Protein AF-A0AB36HWJ3-F1 (afdb_monomer_lite)

pLDDT: mean 95.0, std 6.78, range [44.0, 98.75]

Secondary structure (DSSP, 8-state):
-HHHHHHHHTT-BSGGGTBS-BHHHHHHHHHHHS-HHHHHHHTTTTTTHHHH----HHHHHHHHHTT-HHHHIIIIIHHHHHHHHHHTT--SSPPHHHHHHHHHHHHHHHHHHHHHTB-TTT--S----SPPPPSS--PPPPHHHHHHHHHHHHHHH-GGGT----

Sequence (166 aa):
MFQAKARALSRLRRWNGASDVTVAQHLVDACDRAPLEVKSYILLHDIEEDETGDLITPIKHRMRELGIWDKFETHVVMPIRRKFTLAAGLEWPCPSEICAQIEEIDHRLKATEYRDAVDQLVVRDFRPGETQPYPEYMLPWSPQKAETQFMDRATRYLPALGGGNG

Structure (mmCIF, N/CA/C/O backbone):
data_AF-A0AB36HWJ3-F1
#
_entry.id   AF-A0AB36HWJ3-F1
#
loop_
_atom_site.group_PDB
_atom_site.id
_atom_site.type_symbol
_atom_site.label_atom_id
_atom_site.label_alt_id
_atom_site.label_comp_id
_atom_site.label_asym_id
_atom_site.label_entity_id
_atom_site.label_seq_id
_atom_site.pdbx_PDB_ins_code
_atom_site.Cartn_x
_atom_site.Cartn_y
_atom_site.Cartn_z
_atom_site.occupancy
_atom_site.B_iso_or_equiv
_atom_site.auth_seq_id
_atom_site.auth_comp_id
_atom_site.auth_asym_id
_atom_site.auth_atom_id
_atom_site.pdbx_PDB_model_num
ATOM 1 N N . MET A 1 1 ? -11.760 13.598 2.302 1.00 91.06 1 MET A N 1
ATOM 2 C CA . MET A 1 1 ? -10.307 13.451 2.058 1.00 91.06 1 MET A CA 1
ATOM 3 C C . MET A 1 1 ? -9.932 11.989 1.807 1.00 91.06 1 MET A C 1
ATOM 5 O O . MET A 1 1 ? -9.540 11.681 0.692 1.00 91.06 1 MET A O 1
ATOM 9 N N . PHE A 1 2 ? -10.127 11.080 2.771 1.00 96.19 2 PHE A N 1
ATOM 10 C CA . PHE A 1 2 ? -9.794 9.652 2.612 1.00 96.19 2 PHE A CA 1
ATOM 11 C C . PHE A 1 2 ? -10.511 8.957 1.450 1.00 96.19 2 PHE A C 1
ATOM 13 O O . PHE A 1 2 ? -9.896 8.160 0.759 1.00 96.19 2 PHE A O 1
ATOM 20 N N . GLN A 1 3 ? -11.752 9.337 1.137 1.00 96.94 3 GLN A N 1
ATOM 21 C CA . GLN A 1 3 ? -12.451 8.794 -0.033 1.00 96.94 3 GLN A CA 1
ATOM 22 C C . GLN A 1 3 ? -11.782 9.149 -1.370 1.00 96.94 3 GLN A C 1
ATOM 24 O O . GLN A 1 3 ? -11.798 8.347 -2.298 1.00 96.94 3 GLN A O 1
ATOM 29 N N . ALA A 1 4 ? -11.140 10.320 -1.469 1.00 97.31 4 ALA A N 1
ATOM 30 C CA . ALA A 1 4 ? -10.359 10.670 -2.654 1.00 97.31 4 ALA A CA 1
ATOM 31 C C . ALA A 1 4 ? -9.088 9.810 -2.752 1.00 97.31 4 ALA A C 1
ATOM 33 O O . ALA A 1 4 ? -8.795 9.307 -3.833 1.00 97.31 4 ALA A O 1
ATOM 34 N N . LYS A 1 5 ? -8.399 9.565 -1.624 1.00 97.56 5 LYS A N 1
ATOM 35 C CA . LYS A 1 5 ? -7.257 8.636 -1.558 1.00 97.56 5 LYS A CA 1
ATOM 36 C C . LYS A 1 5 ? -7.669 7.216 -1.938 1.00 97.56 5 LYS A C 1
ATOM 38 O O . LYS A 1 5 ? -7.062 6.637 -2.826 1.00 97.56 5 LYS A O 1
ATOM 43 N N . ALA A 1 6 ? -8.758 6.701 -1.367 1.00 98.06 6 ALA A N 1
ATOM 44 C CA . ALA A 1 6 ? -9.304 5.389 -1.710 1.00 98.06 6 ALA A CA 1
ATOM 45 C C . ALA A 1 6 ? -9.565 5.263 -3.218 1.00 98.06 6 ALA A C 1
ATOM 47 O O . ALA A 1 6 ? -9.193 4.273 -3.848 1.00 98.06 6 ALA A O 1
ATOM 48 N N . ARG A 1 7 ? -10.158 6.298 -3.823 1.00 98.12 7 ARG A N 1
ATOM 49 C CA . ARG A 1 7 ? -10.425 6.352 -5.262 1.00 98.12 7 ARG A CA 1
ATOM 50 C C . ARG A 1 7 ? -9.140 6.388 -6.096 1.00 98.12 7 ARG A C 1
ATOM 52 O O . ARG A 1 7 ? -9.070 5.725 -7.128 1.00 98.12 7 ARG A O 1
ATOM 59 N N . ALA A 1 8 ? -8.130 7.144 -5.685 1.00 98.19 8 ALA A N 1
ATOM 60 C CA . ALA A 1 8 ? -6.875 7.224 -6.425 1.00 98.19 8 ALA A CA 1
ATOM 61 C C . ALA A 1 8 ? -6.053 5.927 -6.297 1.00 98.19 8 ALA A C 1
ATOM 63 O O . ALA A 1 8 ? -5.726 5.302 -7.305 1.00 98.19 8 ALA A O 1
ATOM 64 N N . LEU A 1 9 ? -5.823 5.457 -5.069 1.00 98.50 9 LEU A N 1
ATOM 65 C CA . LEU A 1 9 ? -5.016 4.269 -4.768 1.00 98.50 9 LEU A CA 1
ATOM 66 C C . LEU A 1 9 ? -5.630 2.969 -5.301 1.00 98.50 9 LEU A C 1
ATOM 68 O O . LEU A 1 9 ? -4.909 2.040 -5.644 1.00 98.50 9 LEU A O 1
ATOM 72 N N . SER A 1 10 ? -6.958 2.896 -5.429 1.00 98.50 10 SER A N 1
ATOM 73 C CA . SER A 1 10 ? -7.644 1.751 -6.053 1.00 98.50 10 SER A CA 1
ATOM 74 C C . SER A 1 10 ? -7.496 1.683 -7.570 1.00 98.50 10 SER A C 1
ATOM 76 O O . SER A 1 10 ? -7.902 0.701 -8.182 1.00 98.50 10 SER A O 1
ATOM 78 N N . ARG A 1 11 ? -6.944 2.719 -8.202 1.00 98.19 11 ARG A N 1
ATOM 79 C CA . ARG A 1 11 ? -6.643 2.750 -9.642 1.00 98.19 11 ARG A CA 1
ATOM 80 C C . ARG A 1 11 ? -5.144 2.702 -9.913 1.00 98.19 11 ARG A C 1
ATOM 82 O O . ARG A 1 11 ? -4.745 2.486 -11.055 1.00 98.19 11 ARG A O 1
ATOM 89 N N . LEU A 1 12 ? -4.330 2.890 -8.878 1.00 98.19 12 LEU A N 1
ATOM 90 C CA . LEU A 1 12 ? -2.886 2.810 -8.962 1.00 98.19 12 LEU A CA 1
ATOM 91 C C . LEU A 1 12 ? -2.458 1.348 -8.853 1.00 98.19 12 LEU A C 1
ATOM 93 O O . LEU A 1 12 ? -2.539 0.743 -7.785 1.00 98.19 12 LEU A O 1
ATOM 97 N N . ARG A 1 13 ? -2.054 0.773 -9.986 1.00 97.50 13 ARG A N 1
ATOM 98 C CA . ARG A 1 13 ? -1.519 -0.589 -10.052 1.00 97.50 13 ARG A CA 1
ATOM 99 C C . ARG A 1 13 ? -0.090 -0.621 -9.533 1.00 97.50 13 ARG A C 1
ATOM 101 O O . ARG A 1 13 ? 0.701 0.256 -9.878 1.00 97.50 13 ARG A O 1
ATOM 108 N N . ARG A 1 14 ? 0.224 -1.655 -8.760 1.00 96.75 14 ARG A N 1
ATOM 109 C CA . ARG A 1 14 ? 1.563 -1.894 -8.229 1.00 96.75 14 ARG A CA 1
ATOM 110 C C . ARG A 1 14 ? 2.485 -2.486 -9.286 1.00 96.75 14 ARG A C 1
ATOM 112 O O . ARG A 1 14 ? 2.050 -2.892 -10.369 1.00 96.75 14 ARG A O 1
ATOM 119 N N . TRP A 1 15 ? 3.771 -2.550 -8.961 1.00 94.81 15 TRP A N 1
ATOM 120 C CA . TRP A 1 15 ? 4.807 -3.117 -9.821 1.00 94.81 15 TRP A CA 1
ATOM 121 C C . TRP A 1 15 ? 4.921 -2.373 -11.149 1.00 94.81 15 TRP A C 1
ATOM 123 O O . TRP A 1 15 ? 5.152 -2.982 -12.194 1.00 94.81 15 TRP A O 1
ATOM 133 N N . ASN A 1 16 ? 4.709 -1.052 -11.118 1.00 91.56 16 ASN A N 1
ATOM 134 C CA . ASN A 1 16 ? 4.647 -0.212 -12.317 1.00 91.56 16 ASN A CA 1
ATOM 135 C C . ASN A 1 16 ? 3.650 -0.753 -13.373 1.00 91.56 16 ASN A C 1
ATOM 137 O O . ASN A 1 16 ? 3.892 -0.692 -14.579 1.00 91.56 16 ASN A O 1
ATOM 141 N N . GLY A 1 17 ? 2.539 -1.343 -12.916 1.00 93.81 17 GLY A N 1
ATOM 142 C CA . GLY A 1 17 ? 1.506 -1.929 -13.770 1.00 93.81 17 GLY A CA 1
ATOM 143 C C . GLY A 1 17 ? 1.766 -3.362 -14.241 1.00 93.81 17 GLY A C 1
ATOM 144 O O . GLY A 1 17 ? 0.949 -3.874 -15.005 1.00 93.81 17 GLY A O 1
ATOM 145 N N . ALA A 1 18 ? 2.849 -4.011 -13.799 1.00 94.69 18 ALA A N 1
ATOM 146 C CA . ALA A 1 18 ? 3.098 -5.434 -14.054 1.00 94.69 18 ALA A CA 1
ATOM 147 C C . ALA A 1 18 ? 2.276 -6.372 -13.147 1.00 94.69 18 ALA A C 1
ATOM 149 O O . ALA A 1 18 ? 2.327 -7.586 -13.322 1.00 94.69 18 ALA A O 1
ATOM 150 N N . SER A 1 19 ? 1.539 -5.816 -12.182 1.00 95.81 19 SER A N 1
ATOM 151 C CA . SER A 1 19 ? 0.541 -6.514 -11.377 1.00 95.81 19 SER A CA 1
ATOM 152 C C . SER A 1 19 ? -0.786 -5.768 -11.445 1.00 95.81 19 SER A C 1
ATOM 154 O O . SER A 1 19 ? -0.818 -4.536 -11.446 1.00 95.81 19 SER A O 1
ATOM 156 N N . ASP A 1 20 ? -1.891 -6.511 -11.466 1.00 96.94 20 ASP A N 1
ATOM 157 C CA . ASP A 1 20 ? -3.231 -5.929 -11.351 1.00 96.94 20 ASP A CA 1
ATOM 158 C C . ASP A 1 20 ? -3.618 -5.622 -9.893 1.00 96.94 20 ASP A C 1
ATOM 160 O O . ASP A 1 20 ? -4.643 -4.983 -9.648 1.00 96.94 20 ASP A O 1
ATOM 164 N N . VAL A 1 21 ? -2.796 -6.029 -8.915 1.00 98.25 21 VAL A N 1
ATOM 165 C CA . VAL A 1 21 ? -2.964 -5.613 -7.516 1.00 98.25 21 VAL A CA 1
ATOM 166 C C . VAL A 1 21 ? -2.768 -4.103 -7.425 1.00 98.25 21 VAL A C 1
ATOM 168 O O . VAL A 1 21 ? -1.790 -3.538 -7.919 1.00 98.25 21 VAL A O 1
ATOM 171 N N . THR A 1 22 ? -3.720 -3.438 -6.782 1.00 98.69 22 THR A N 1
ATOM 172 C CA . THR A 1 22 ? -3.698 -1.984 -6.592 1.00 98.69 22 THR A CA 1
ATOM 173 C C . THR A 1 22 ? -3.085 -1.627 -5.246 1.00 98.69 22 THR A C 1
ATOM 175 O O . THR A 1 22 ? -3.107 -2.441 -4.322 1.00 98.69 22 THR A O 1
ATOM 178 N N . VAL A 1 23 ? -2.595 -0.396 -5.096 1.00 98.56 23 VAL A N 1
ATOM 179 C CA . VAL A 1 23 ? -2.078 0.090 -3.805 1.00 98.56 23 VAL A CA 1
ATOM 180 C C . VAL A 1 23 ? -3.160 0.011 -2.723 1.00 98.56 23 VAL A C 1
ATOM 182 O O . VAL A 1 23 ? -2.896 -0.430 -1.610 1.00 98.56 23 VAL A O 1
ATOM 185 N N . ALA A 1 24 ? -4.419 0.318 -3.056 1.00 98.75 24 ALA A N 1
ATOM 186 C CA . ALA A 1 24 ? -5.519 0.162 -2.102 1.00 98.75 24 ALA A CA 1
ATOM 187 C C . ALA A 1 24 ? -5.736 -1.297 -1.664 1.00 98.75 24 ALA A C 1
ATOM 189 O O . ALA A 1 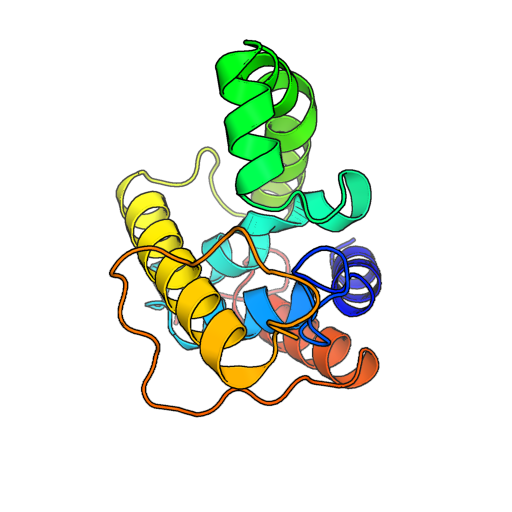24 ? -5.974 -1.536 -0.482 1.00 98.75 24 ALA A O 1
ATOM 190 N N . GLN A 1 25 ? -5.656 -2.269 -2.582 1.00 98.75 25 GLN A N 1
ATOM 191 C CA . GLN A 1 25 ? -5.741 -3.683 -2.206 1.00 98.75 25 GLN A CA 1
ATOM 192 C C . GLN A 1 25 ? -4.574 -4.074 -1.299 1.00 98.75 25 GLN A C 1
ATOM 194 O O . GLN A 1 25 ? -4.816 -4.665 -0.253 1.00 98.75 25 GLN A O 1
ATOM 199 N N . HIS A 1 26 ? -3.347 -3.703 -1.667 1.00 98.62 26 HIS A N 1
ATOM 200 C CA . HIS A 1 26 ? -2.157 -3.963 -0.862 1.00 98.62 26 HIS A CA 1
ATOM 201 C C . HIS A 1 26 ? -2.323 -3.448 0.577 1.00 98.62 26 HIS A C 1
ATOM 203 O O . HIS A 1 26 ? -2.131 -4.197 1.531 1.00 98.62 26 HIS A O 1
ATOM 209 N N . LEU A 1 27 ? -2.790 -2.205 0.738 1.00 98.62 27 LEU A N 1
ATOM 210 C CA . LEU A 1 27 ? -3.040 -1.600 2.048 1.00 98.62 27 LEU A CA 1
ATOM 211 C C . LEU A 1 27 ? -4.131 -2.327 2.846 1.00 98.62 27 LEU A C 1
ATOM 213 O O . LEU A 1 27 ? -4.006 -2.475 4.062 1.00 98.62 27 LEU A O 1
ATOM 217 N N . VAL A 1 28 ? -5.192 -2.804 2.187 1.00 98.75 28 VAL A N 1
ATOM 218 C CA . VAL A 1 28 ? -6.237 -3.603 2.847 1.00 98.75 28 VAL A CA 1
ATOM 219 C C . VAL A 1 28 ? -5.700 -4.965 3.274 1.00 98.75 28 VAL A C 1
ATOM 221 O O . VAL A 1 28 ? -5.910 -5.364 4.417 1.00 98.75 28 VAL A O 1
ATOM 224 N N . ASP A 1 29 ? -4.985 -5.658 2.390 1.00 98.62 29 ASP A N 1
ATOM 225 C CA . ASP A 1 29 ? -4.381 -6.957 2.677 1.00 98.62 29 ASP A CA 1
ATOM 226 C C . ASP A 1 29 ? -3.354 -6.863 3.818 1.00 98.62 29 ASP A C 1
ATOM 228 O O . ASP A 1 29 ? -3.273 -7.776 4.648 1.00 98.62 29 ASP A O 1
ATOM 232 N N . ALA A 1 30 ? -2.614 -5.753 3.895 1.00 98.50 30 ALA A N 1
ATOM 233 C CA . ALA A 1 30 ? -1.681 -5.444 4.975 1.00 98.50 30 ALA A CA 1
ATOM 234 C C . ALA A 1 30 ? -2.420 -5.186 6.291 1.00 98.50 30 ALA A C 1
ATOM 236 O O . ALA A 1 30 ? -2.121 -5.803 7.314 1.00 98.50 30 ALA A O 1
ATOM 237 N N . CYS A 1 31 ? -3.450 -4.338 6.248 1.00 98.50 31 CYS A N 1
ATOM 238 C CA . CYS A 1 31 ? -4.313 -4.043 7.385 1.00 98.50 31 CYS A CA 1
ATOM 239 C C . CYS A 1 31 ? -4.960 -5.310 7.957 1.00 98.50 31 CYS A C 1
ATOM 241 O O . CYS A 1 31 ? -4.944 -5.509 9.170 1.00 98.50 31 CYS A O 1
ATOM 243 N N . ASP A 1 32 ? -5.478 -6.207 7.117 1.00 98.06 32 ASP A N 1
ATOM 244 C CA . ASP A 1 32 ? -6.151 -7.430 7.562 1.00 98.06 32 ASP A CA 1
ATOM 245 C C . ASP A 1 32 ? -5.210 -8.386 8.318 1.00 98.06 32 ASP A C 1
ATOM 247 O O . ASP A 1 32 ? -5.651 -9.052 9.257 1.00 98.06 32 ASP A O 1
ATOM 251 N N . ARG A 1 33 ? -3.913 -8.384 7.988 1.00 97.75 33 ARG A N 1
ATOM 252 C CA . ARG A 1 33 ? -2.874 -9.228 8.611 1.00 97.75 33 ARG A CA 1
ATOM 253 C C . ARG A 1 33 ? -2.215 -8.605 9.839 1.00 97.75 33 ARG A C 1
ATOM 255 O O . ARG A 1 33 ? -1.605 -9.319 10.628 1.00 97.75 33 ARG A O 1
ATOM 262 N N . ALA A 1 34 ? -2.331 -7.292 9.996 1.00 97.88 34 ALA A N 1
ATOM 263 C CA . ALA A 1 34 ? -1.700 -6.562 11.080 1.00 97.88 34 ALA A CA 1
ATOM 264 C C . ALA A 1 34 ? -2.403 -6.776 12.439 1.00 97.88 34 ALA A C 1
ATOM 266 O O . ALA A 1 34 ? -3.642 -6.872 12.476 1.00 97.88 34 ALA A O 1
ATOM 267 N N . PRO A 1 35 ? -1.648 -6.781 13.559 1.00 97.12 35 PRO A N 1
ATOM 268 C CA . PRO A 1 35 ? -2.194 -6.612 14.907 1.00 97.12 35 PRO A CA 1
ATOM 269 C C . PRO A 1 35 ? -3.023 -5.332 15.021 1.00 97.12 35 PRO A C 1
ATOM 271 O O . PRO A 1 35 ? -2.822 -4.386 14.256 1.00 97.12 35 PRO A O 1
ATOM 274 N N . LEU A 1 36 ? -3.969 -5.303 15.961 1.00 95.69 36 LEU A N 1
ATOM 275 C CA . LEU A 1 36 ? -4.976 -4.242 16.067 1.00 95.69 36 LEU A CA 1
ATOM 276 C C . LEU A 1 36 ? -4.346 -2.843 16.138 1.00 95.69 36 LEU A C 1
ATOM 278 O O . LEU A 1 36 ? -4.745 -1.953 15.394 1.00 95.69 36 LEU A O 1
ATOM 282 N N . GLU A 1 37 ? -3.320 -2.687 16.964 1.00 95.12 37 GLU A N 1
ATOM 283 C CA . GLU A 1 37 ? -2.567 -1.456 17.189 1.00 95.12 37 GLU A CA 1
ATOM 284 C C . GLU A 1 37 ? -1.811 -0.951 15.946 1.00 95.12 37 GLU A C 1
ATOM 286 O O . GLU A 1 37 ? -1.508 0.236 15.841 1.00 95.12 37 GLU A O 1
ATOM 291 N N . VAL A 1 38 ? -1.548 -1.831 14.975 1.00 97.94 38 VAL A N 1
ATOM 292 C CA . VAL A 1 38 ? -0.848 -1.510 13.722 1.00 97.94 38 VAL A CA 1
ATOM 293 C C . VAL A 1 38 ? -1.829 -1.160 12.596 1.00 97.94 38 VAL A C 1
ATOM 295 O O . VAL A 1 38 ? -1.459 -0.445 11.662 1.00 97.94 38 VAL A O 1
ATOM 298 N N . LYS A 1 39 ? -3.093 -1.609 12.669 1.00 98.12 39 LYS A N 1
ATOM 299 C CA . LYS A 1 39 ? -4.070 -1.519 11.563 1.00 98.12 39 LYS A CA 1
ATOM 300 C C . LYS A 1 39 ? -4.283 -0.103 11.033 1.00 98.12 39 LYS A C 1
ATOM 302 O O . LYS A 1 39 ? -4.370 0.080 9.819 1.00 98.12 39 LYS A O 1
ATOM 307 N N . SER A 1 40 ? -4.360 0.892 11.913 1.00 97.38 40 SER A N 1
ATOM 308 C CA . SER A 1 40 ? -4.585 2.287 11.515 1.00 97.38 40 SER A CA 1
ATOM 309 C C . SER A 1 40 ? -3.366 2.884 10.811 1.00 97.38 40 SER A C 1
ATOM 311 O O . SER A 1 40 ? -3.520 3.601 9.824 1.00 97.38 40 SER A O 1
ATOM 313 N N . TYR A 1 41 ? -2.159 2.563 11.286 1.00 98.12 41 TYR A N 1
ATOM 314 C CA . TYR A 1 41 ? -0.910 3.052 10.703 1.00 98.12 41 TYR A CA 1
ATOM 315 C C . TYR A 1 41 ? -0.596 2.374 9.370 1.00 98.12 41 TYR A C 1
ATOM 317 O O . TYR A 1 41 ? -0.283 3.056 8.395 1.00 98.12 41 TYR A O 1
ATOM 325 N N . ILE A 1 42 ? -0.738 1.048 9.286 1.00 98.31 42 ILE A N 1
ATOM 326 C CA . ILE A 1 42 ? -0.420 0.305 8.062 1.00 98.31 42 ILE A CA 1
ATOM 327 C C . ILE A 1 42 ? -1.353 0.662 6.905 1.00 98.31 42 ILE A C 1
ATOM 329 O O . ILE A 1 42 ? -0.925 0.678 5.757 1.00 98.31 42 ILE A O 1
ATOM 333 N N . LEU A 1 43 ? -2.606 1.033 7.179 1.00 97.75 43 LEU A N 1
ATOM 334 C CA . LEU A 1 43 ? -3.538 1.475 6.138 1.00 97.75 43 LEU A CA 1
ATOM 335 C C . LEU A 1 43 ? -3.111 2.804 5.482 1.00 97.75 43 LEU A C 1
ATOM 337 O O . LEU A 1 43 ? -3.577 3.135 4.393 1.00 97.75 43 LEU A O 1
ATOM 341 N N . LEU A 1 44 ? -2.234 3.570 6.139 1.00 97.56 44 LEU A N 1
ATOM 342 C CA . LEU A 1 44 ? -1.735 4.863 5.673 1.00 97.56 44 LEU A CA 1
ATOM 343 C C . LEU A 1 44 ? -0.277 4.815 5.197 1.00 97.56 44 LEU A C 1
ATOM 345 O O . LEU A 1 44 ? 0.251 5.859 4.816 1.00 97.56 44 LEU A O 1
ATOM 349 N N . HIS A 1 45 ? 0.386 3.654 5.236 1.00 96.44 45 HIS A N 1
ATOM 350 C CA . HIS A 1 45 ? 1.835 3.610 5.045 1.00 96.44 45 HIS A CA 1
ATOM 351 C C . HIS A 1 45 ? 2.282 3.988 3.628 1.00 96.44 45 HIS A C 1
ATOM 353 O O . HIS A 1 45 ? 3.357 4.551 3.518 1.00 96.44 45 HIS A O 1
ATOM 359 N N . ASP A 1 46 ? 1.448 3.776 2.603 1.00 97.75 46 ASP A N 1
ATOM 360 C CA . ASP A 1 46 ? 1.690 4.187 1.204 1.00 97.75 46 ASP A CA 1
ATOM 361 C C . ASP A 1 46 ? 0.653 5.228 0.723 1.00 97.75 46 ASP A C 1
ATOM 363 O O . ASP A 1 46 ? 0.286 5.314 -0.450 1.00 97.75 46 ASP A O 1
ATOM 367 N N . ILE A 1 47 ? 0.109 6.031 1.646 1.00 97.50 47 ILE A N 1
ATOM 368 C CA . ILE A 1 47 ? -0.950 7.012 1.344 1.00 97.50 47 ILE A CA 1
ATOM 369 C C . ILE A 1 47 ? -0.499 8.129 0.391 1.00 97.50 47 ILE A C 1
ATOM 371 O O . ILE A 1 47 ? -1.343 8.830 -0.167 1.00 97.50 47 ILE A O 1
ATOM 375 N N . GLU A 1 48 ? 0.807 8.345 0.249 1.00 97.75 48 GLU A N 1
ATOM 376 C CA . GLU A 1 48 ? 1.393 9.332 -0.655 1.00 97.75 48 GLU A CA 1
ATOM 377 C C . GLU A 1 48 ? 1.446 8.885 -2.116 1.00 97.75 48 GLU A C 1
ATOM 379 O O . GLU A 1 48 ? 1.648 9.726 -2.993 1.00 97.75 48 GLU A O 1
ATOM 384 N N . GLU A 1 49 ? 1.283 7.589 -2.395 1.00 97.69 49 GLU A N 1
ATOM 385 C CA . GLU A 1 49 ? 1.552 7.044 -3.727 1.00 97.69 49 GLU A CA 1
ATOM 386 C C . GLU A 1 49 ? 0.564 7.518 -4.796 1.00 97.69 49 GLU A C 1
ATOM 388 O O . GLU A 1 49 ? 0.888 7.512 -5.980 1.00 97.69 49 GLU A O 1
ATOM 393 N N . ASP A 1 50 ? -0.613 8.022 -4.427 1.00 94.94 50 ASP A N 1
ATOM 394 C CA . ASP A 1 50 ? -1.492 8.693 -5.389 1.00 94.94 50 ASP A CA 1
ATOM 395 C C . ASP A 1 50 ? -0.900 10.002 -5.941 1.00 94.94 50 ASP A C 1
ATOM 397 O O .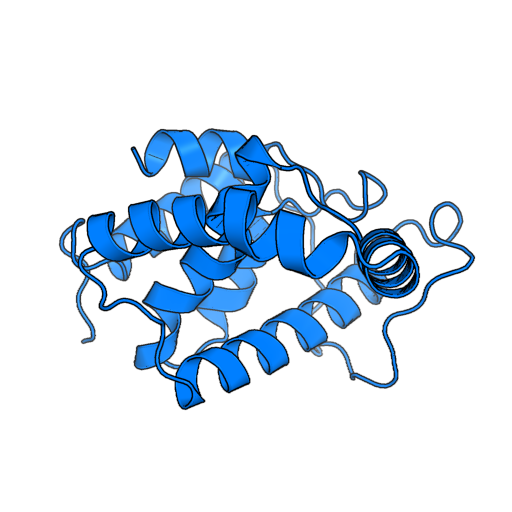 ASP A 1 50 ? -1.291 10.434 -7.025 1.00 94.94 50 ASP A O 1
ATOM 401 N N . GLU A 1 51 ? 0.019 10.632 -5.206 1.00 96.19 51 GLU A N 1
ATOM 402 C CA . GLU A 1 51 ? 0.723 11.851 -5.608 1.00 96.19 51 GLU A CA 1
ATOM 403 C C . GLU A 1 51 ? 2.114 11.534 -6.182 1.00 96.19 51 GLU A C 1
ATOM 405 O O . GLU A 1 51 ? 2.542 12.182 -7.138 1.00 96.19 51 GLU A O 1
ATOM 410 N N . THR A 1 52 ? 2.821 10.537 -5.636 1.00 95.88 52 THR A N 1
ATOM 411 C CA . THR A 1 52 ? 4.194 10.195 -6.061 1.00 95.88 52 THR A CA 1
ATOM 412 C C . THR A 1 52 ? 4.275 9.101 -7.124 1.00 95.88 52 THR A C 1
ATOM 414 O O . THR A 1 52 ? 5.311 8.965 -7.777 1.00 95.88 52 THR A O 1
ATOM 417 N N . GLY A 1 53 ? 3.209 8.317 -7.293 1.00 95.12 53 GLY A N 1
ATOM 418 C CA . GLY A 1 53 ? 3.232 7.020 -7.966 1.00 95.12 53 GLY A CA 1
ATOM 419 C C . GLY A 1 53 ? 3.831 5.906 -7.095 1.00 95.12 53 GLY A C 1
ATOM 420 O O . GLY A 1 53 ? 4.545 6.179 -6.126 1.00 95.12 53 GLY A O 1
ATOM 421 N N . ASP A 1 54 ? 3.566 4.654 -7.487 1.00 93.69 54 ASP A N 1
ATOM 422 C CA . ASP A 1 54 ? 4.213 3.450 -6.940 1.00 93.69 54 ASP A CA 1
ATOM 423 C C . ASP A 1 54 ? 5.662 3.376 -7.444 1.00 93.69 54 ASP A C 1
ATOM 425 O O . ASP A 1 54 ? 5.953 2.935 -8.564 1.00 93.69 54 ASP A O 1
ATOM 429 N N . LEU A 1 55 ? 6.595 3.868 -6.629 1.00 92.94 55 LEU A N 1
ATOM 430 C CA . LEU A 1 55 ? 8.020 3.791 -6.935 1.00 92.94 55 LEU A CA 1
ATOM 431 C C . LEU A 1 55 ? 8.543 2.398 -6.573 1.00 92.94 55 LEU A C 1
ATOM 433 O O . LEU A 1 55 ? 8.846 2.103 -5.414 1.00 92.94 55 LEU A O 1
ATOM 437 N N . ILE A 1 56 ? 8.721 1.550 -7.585 1.00 91.19 56 ILE A N 1
ATOM 438 C CA . ILE A 1 56 ? 9.226 0.187 -7.386 1.00 91.19 56 ILE A CA 1
ATOM 439 C C . ILE A 1 56 ? 10.611 0.169 -6.718 1.00 91.19 56 ILE A C 1
ATOM 441 O O . ILE A 1 56 ? 11.456 1.047 -6.926 1.00 91.19 56 ILE A O 1
ATOM 445 N N . THR A 1 57 ? 10.872 -0.882 -5.936 1.00 90.81 57 THR A N 1
ATOM 446 C CA . THR A 1 57 ? 12.101 -1.047 -5.139 1.00 90.81 57 THR A CA 1
ATOM 447 C C . THR A 1 57 ? 13.409 -0.790 -5.919 1.00 90.81 57 THR A C 1
ATOM 449 O O . THR A 1 57 ? 14.253 -0.063 -5.389 1.00 90.81 57 THR A O 1
ATOM 452 N N . PRO A 1 58 ? 13.595 -1.255 -7.175 1.00 90.44 58 PRO A N 1
ATOM 453 C CA . PRO A 1 58 ? 14.792 -0.929 -7.962 1.00 90.44 58 PRO A CA 1
ATOM 454 C C . PRO A 1 58 ? 15.020 0.574 -8.189 1.00 90.44 58 PRO A C 1
ATOM 456 O O . PRO A 1 58 ? 16.154 1.045 -8.097 1.00 90.44 58 PRO A O 1
ATOM 459 N N . ILE A 1 59 ? 13.955 1.350 -8.429 1.00 92.00 59 ILE A N 1
ATOM 460 C CA . ILE A 1 59 ? 14.053 2.810 -8.588 1.00 92.00 59 ILE A CA 1
ATOM 461 C C . ILE A 1 59 ? 14.470 3.440 -7.258 1.00 92.00 59 ILE A C 1
ATOM 463 O O . ILE A 1 59 ? 15.395 4.253 -7.231 1.00 92.00 59 ILE A O 1
ATOM 467 N N . LYS A 1 60 ? 13.856 3.011 -6.144 1.00 92.69 60 LYS A N 1
ATOM 468 C CA . LYS A 1 60 ? 14.211 3.476 -4.793 1.00 92.69 60 LYS A CA 1
ATOM 469 C C . LYS A 1 60 ? 15.696 3.203 -4.485 1.00 92.69 60 LYS A C 1
ATOM 471 O O . LYS A 1 60 ? 16.381 4.082 -3.967 1.00 92.69 60 LYS A O 1
ATOM 476 N N . HIS A 1 61 ? 16.233 2.031 -4.844 1.00 92.44 61 HIS A N 1
ATOM 477 C CA . HIS A 1 61 ? 17.667 1.732 -4.702 1.00 92.44 61 HIS A CA 1
ATOM 478 C C . HIS A 1 61 ? 18.543 2.666 -5.534 1.00 92.44 61 HIS A C 1
ATOM 480 O O . HIS A 1 61 ? 19.475 3.265 -4.996 1.00 92.44 61 HIS A O 1
ATOM 486 N N . ARG A 1 62 ? 18.205 2.876 -6.810 1.00 94.81 62 ARG A N 1
ATOM 487 C CA . ARG A 1 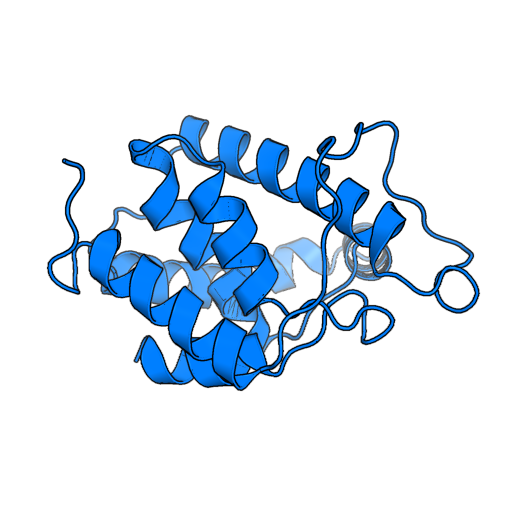62 ? 18.993 3.764 -7.668 1.00 94.81 62 ARG A CA 1
ATOM 488 C C . ARG A 1 62 ? 18.971 5.215 -7.183 1.00 94.81 62 ARG A C 1
ATOM 490 O O . ARG A 1 62 ? 19.990 5.894 -7.232 1.00 94.81 62 ARG A O 1
ATOM 497 N N . MET A 1 63 ? 17.840 5.690 -6.661 1.00 96.25 63 MET A N 1
ATOM 498 C CA . MET A 1 63 ? 17.743 7.018 -6.045 1.00 96.25 63 MET A CA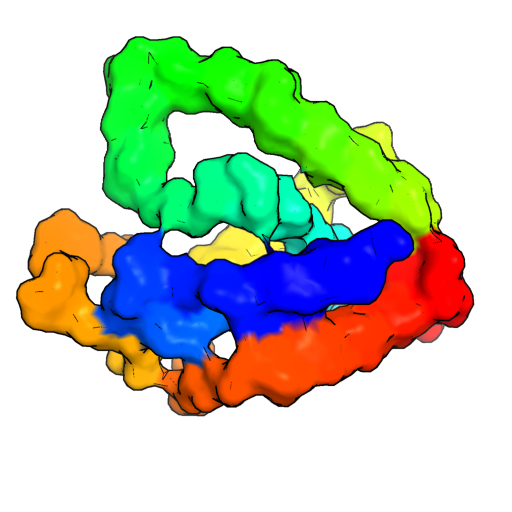 1
ATOM 499 C C . MET A 1 63 ? 18.632 7.154 -4.803 1.00 96.25 63 MET A C 1
ATOM 501 O O . MET A 1 63 ? 19.187 8.231 -4.587 1.00 96.25 63 MET A O 1
ATOM 505 N N . ARG A 1 64 ? 18.787 6.090 -4.001 1.00 95.81 64 ARG A N 1
ATOM 506 C CA . ARG A 1 64 ? 19.702 6.072 -2.844 1.00 95.81 64 ARG A CA 1
ATOM 507 C C . ARG A 1 64 ? 21.159 6.127 -3.282 1.00 95.81 64 ARG A C 1
ATOM 509 O O . ARG A 1 64 ? 21.904 6.956 -2.776 1.00 95.81 64 ARG A O 1
ATOM 516 N N . GLU A 1 65 ? 21.539 5.326 -4.274 1.00 96.44 65 GLU A N 1
ATOM 517 C CA . GLU A 1 65 ? 22.893 5.346 -4.853 1.00 96.44 65 GLU A CA 1
ATOM 518 C C . GLU A 1 65 ? 23.274 6.723 -5.412 1.00 96.44 65 GLU A C 1
ATOM 520 O O . GLU A 1 65 ? 24.432 7.126 -5.353 1.00 96.44 65 GLU A O 1
ATOM 525 N N . LEU A 1 66 ? 22.293 7.461 -5.939 1.00 97.00 66 LEU A N 1
ATOM 526 C CA . LEU A 1 66 ? 22.475 8.815 -6.461 1.00 97.00 66 LEU A CA 1
ATOM 527 C C . LEU A 1 66 ? 22.359 9.917 -5.387 1.00 97.00 66 LEU A C 1
ATOM 529 O O . LEU A 1 66 ? 22.487 11.093 -5.720 1.00 97.00 66 LEU A O 1
ATOM 533 N N . GLY A 1 67 ? 22.084 9.577 -4.121 1.00 95.75 67 GLY A N 1
ATOM 534 C CA . GLY A 1 67 ? 21.895 10.549 -3.032 1.00 95.75 67 GLY A CA 1
ATOM 535 C C . GLY A 1 67 ? 20.639 11.425 -3.168 1.00 95.75 67 GLY A C 1
ATOM 536 O O . GLY A 1 67 ? 20.569 12.517 -2.605 1.00 95.75 67 GLY A O 1
ATOM 537 N N . ILE A 1 68 ? 19.654 10.980 -3.952 1.00 96.62 68 ILE A N 1
ATOM 538 C CA . ILE A 1 68 ? 18.401 11.704 -4.226 1.00 96.62 68 ILE A CA 1
ATOM 539 C C . ILE A 1 68 ? 17.311 11.300 -3.227 1.00 96.62 68 ILE A C 1
ATOM 541 O O . ILE A 1 68 ? 16.469 12.128 -2.872 1.00 96.62 68 ILE A O 1
ATOM 545 N N . TRP A 1 69 ? 17.331 10.039 -2.778 1.00 96.06 69 TRP A N 1
ATOM 546 C CA . TRP A 1 69 ? 16.271 9.451 -1.957 1.00 96.06 69 TRP A CA 1
ATOM 547 C C . TRP A 1 69 ? 15.981 10.264 -0.694 1.00 96.06 69 TRP A C 1
ATOM 549 O O . TRP A 1 69 ? 14.836 10.647 -0.494 1.00 96.06 69 TRP A O 1
ATOM 559 N N . ASP A 1 70 ? 17.000 10.628 0.084 1.00 95.38 70 ASP A N 1
ATOM 560 C CA . ASP A 1 70 ? 16.807 11.324 1.364 1.00 95.38 70 ASP A CA 1
ATOM 561 C C . ASP A 1 70 ? 16.081 12.666 1.195 1.00 95.38 70 ASP A C 1
ATOM 563 O O . ASP A 1 70 ? 15.215 13.030 1.994 1.00 95.38 70 ASP A O 1
ATOM 567 N N . LYS A 1 71 ? 16.387 13.399 0.113 1.00 97.00 71 LYS A N 1
ATOM 568 C CA . LYS A 1 71 ? 15.716 14.665 -0.215 1.00 97.00 71 LYS A CA 1
ATOM 569 C C . LYS A 1 71 ? 14.285 14.432 -0.682 1.00 97.00 71 LYS A C 1
ATOM 571 O O . LYS A 1 71 ? 13.394 15.175 -0.280 1.00 97.00 71 LYS A O 1
ATOM 576 N N . PHE A 1 72 ? 14.067 13.428 -1.527 1.00 96.81 72 PHE A N 1
ATOM 577 C CA . PHE A 1 72 ? 12.731 13.070 -1.995 1.00 96.81 72 PHE A CA 1
ATOM 578 C C . PHE A 1 72 ? 11.836 12.638 -0.826 1.00 96.81 72 PHE A C 1
ATOM 580 O O . PHE A 1 72 ? 10.728 13.143 -0.663 1.00 96.81 72 PHE A O 1
ATOM 587 N N . GLU A 1 73 ? 12.346 11.779 0.049 1.00 95.44 73 GLU A N 1
ATOM 588 C CA . GLU A 1 73 ? 11.635 11.305 1.227 1.00 95.44 73 GLU A CA 1
ATOM 589 C C . GLU A 1 73 ? 11.318 12.456 2.193 1.00 95.44 73 GLU A C 1
ATOM 591 O O . GLU A 1 73 ? 10.160 12.664 2.555 1.00 95.44 73 GLU A O 1
ATOM 596 N N . THR A 1 74 ? 12.317 13.276 2.534 1.00 96.56 74 THR A N 1
ATOM 597 C CA . THR A 1 74 ? 12.161 14.396 3.480 1.00 96.56 74 THR A CA 1
ATOM 598 C C . THR A 1 74 ? 11.212 15.481 2.971 1.00 96.56 74 THR A C 1
ATOM 600 O O . THR A 1 74 ? 10.432 16.031 3.749 1.00 96.56 74 THR A O 1
ATOM 603 N N . HIS A 1 75 ? 11.280 15.828 1.682 1.00 97.12 75 HIS A N 1
ATOM 604 C CA . HIS A 1 75 ? 10.568 16.990 1.139 1.00 97.12 75 HIS A CA 1
ATOM 605 C C . HIS A 1 75 ? 9.271 16.652 0.396 1.00 97.12 75 HIS A C 1
ATOM 607 O O . HIS A 1 75 ? 8.465 17.557 0.190 1.00 97.12 75 HIS A O 1
ATOM 613 N N . VAL A 1 76 ? 9.052 15.389 0.014 1.00 96.94 76 VAL A N 1
ATOM 614 C CA . VAL A 1 76 ? 7.861 14.956 -0.738 1.00 96.94 76 VAL A CA 1
ATOM 615 C C . VAL A 1 76 ? 7.051 13.936 0.061 1.00 96.94 76 VAL A C 1
ATOM 617 O O . VAL A 1 76 ? 5.913 14.222 0.426 1.00 96.94 76 VAL A O 1
ATOM 620 N N . VAL A 1 77 ? 7.641 12.785 0.397 1.00 96.94 77 VAL A N 1
ATOM 621 C CA . VAL A 1 77 ? 6.927 11.659 1.034 1.00 96.94 77 VAL A CA 1
ATOM 622 C C . VAL A 1 77 ? 6.469 12.006 2.454 1.00 96.94 77 VAL A C 1
ATOM 624 O O . VAL A 1 77 ? 5.279 11.937 2.773 1.00 96.94 77 VAL A O 1
ATOM 627 N N . MET A 1 78 ? 7.398 12.421 3.319 1.00 96.25 78 MET A N 1
ATOM 628 C CA . MET A 1 78 ? 7.129 12.630 4.746 1.00 96.25 78 MET A CA 1
ATOM 629 C C . MET A 1 78 ? 6.086 13.723 5.028 1.00 96.25 78 MET A C 1
ATOM 631 O O . MET A 1 78 ? 5.237 13.507 5.895 1.00 96.25 78 MET A O 1
ATOM 635 N N . PRO A 1 79 ? 6.057 14.870 4.317 1.00 98.06 79 PRO A N 1
ATOM 636 C CA . PRO A 1 79 ? 4.994 15.859 4.487 1.00 98.06 79 PRO A CA 1
ATOM 637 C C . PRO A 1 79 ? 3.593 15.317 4.173 1.00 98.06 79 PRO A C 1
ATOM 639 O O . PRO A 1 79 ? 2.645 15.630 4.901 1.00 98.06 79 PRO A O 1
ATOM 642 N N . ILE A 1 80 ? 3.455 14.487 3.132 1.00 97.62 80 ILE A N 1
ATOM 643 C CA . ILE A 1 80 ? 2.172 13.880 2.754 1.00 97.62 80 ILE A CA 1
ATOM 644 C C . ILE A 1 80 ? 1.7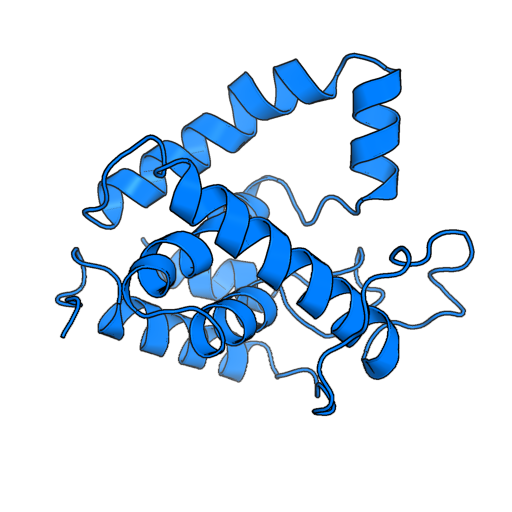60 12.853 3.813 1.00 97.62 80 ILE A C 1
ATOM 646 O O . ILE A 1 80 ? 0.676 12.978 4.389 1.00 97.62 80 ILE A O 1
ATOM 650 N N . ARG A 1 81 ? 2.646 11.910 4.164 1.00 97.38 81 ARG A N 1
ATOM 651 C CA . ARG A 1 81 ? 2.378 10.917 5.218 1.00 97.38 81 ARG A CA 1
ATOM 652 C C . ARG A 1 81 ? 2.011 11.580 6.547 1.00 97.38 81 ARG A C 1
ATOM 654 O O . ARG A 1 81 ? 1.001 11.216 7.152 1.00 97.38 81 ARG A O 1
ATOM 661 N N . ARG A 1 82 ? 2.738 12.627 6.962 1.00 98.06 82 ARG A N 1
ATOM 662 C CA . ARG A 1 82 ? 2.437 13.409 8.175 1.00 98.06 82 ARG A CA 1
ATOM 663 C C . ARG A 1 82 ? 1.043 14.022 8.130 1.00 98.06 82 ARG A C 1
ATOM 665 O O . ARG A 1 82 ? 0.288 13.886 9.090 1.00 98.06 82 ARG A O 1
ATOM 672 N N . LYS A 1 83 ? 0.693 14.699 7.031 1.00 98.06 83 LYS A N 1
ATOM 673 C CA . LYS A 1 83 ? -0.622 15.332 6.853 1.00 98.06 83 LYS A CA 1
ATOM 674 C C . LYS A 1 83 ? -1.752 14.318 7.029 1.00 98.06 83 LYS A C 1
ATOM 676 O O . LYS A 1 83 ? -2.707 14.598 7.749 1.00 98.06 83 LYS A O 1
ATOM 681 N N . PHE A 1 84 ? -1.646 13.158 6.384 1.00 97.88 84 PHE A N 1
ATOM 682 C CA . PHE A 1 84 ? -2.696 12.140 6.418 1.00 97.88 84 PHE A CA 1
ATOM 683 C C . PHE A 1 84 ? -2.748 11.370 7.737 1.00 97.88 84 PHE A C 1
ATOM 685 O O . PHE A 1 84 ? -3.847 11.078 8.201 1.00 97.88 84 PHE A O 1
ATOM 692 N N . THR A 1 85 ? -1.604 11.130 8.379 1.00 97.69 85 THR A N 1
ATOM 693 C CA . THR A 1 85 ? -1.539 10.516 9.717 1.00 97.69 85 THR A CA 1
ATOM 694 C C . THR A 1 85 ? -2.236 11.396 10.755 1.00 97.69 85 THR A C 1
ATOM 696 O O . THR A 1 85 ? -3.147 10.940 11.443 1.00 97.69 85 THR A O 1
ATOM 699 N N . LEU A 1 86 ? -1.899 12.691 10.803 1.00 98.06 86 LEU A N 1
ATOM 700 C CA . LEU A 1 86 ? -2.541 13.634 11.727 1.00 98.06 86 LEU A CA 1
ATOM 701 C C . LEU A 1 86 ? -4.040 13.787 11.432 1.00 98.06 86 LEU A C 1
ATOM 703 O O . LEU A 1 86 ? -4.859 13.801 12.346 1.00 98.06 86 LEU A O 1
ATOM 707 N N . ALA A 1 87 ? -4.421 13.852 10.153 1.00 97.88 87 ALA A N 1
ATOM 708 C CA . ALA A 1 87 ? -5.824 13.928 9.750 1.00 97.88 87 ALA A CA 1
ATOM 709 C C . ALA A 1 87 ? -6.620 12.642 10.039 1.00 97.88 87 ALA A C 1
ATOM 711 O O . ALA A 1 87 ? -7.847 12.692 10.074 1.00 97.88 87 ALA A O 1
ATOM 712 N N . ALA A 1 88 ? -5.947 11.505 10.234 1.00 97.12 88 ALA A N 1
ATOM 713 C CA . ALA A 1 88 ? -6.563 10.263 10.684 1.00 97.12 88 ALA A CA 1
ATOM 714 C C . ALA A 1 88 ? -6.760 10.217 12.207 1.00 97.12 88 ALA A C 1
ATOM 716 O O . ALA A 1 88 ? -7.399 9.289 12.694 1.00 97.12 88 ALA A O 1
ATOM 717 N N . GLY A 1 89 ? -6.262 11.211 12.950 1.00 96.94 89 GLY A N 1
ATOM 718 C CA . GLY A 1 89 ? -6.294 11.232 14.413 1.00 96.94 89 GLY A CA 1
ATOM 719 C C . GLY A 1 89 ? -5.220 10.351 15.053 1.00 96.94 89 GLY A C 1
ATOM 720 O O . GLY A 1 89 ? -5.397 9.916 16.184 1.00 96.94 89 GLY A O 1
ATOM 721 N N . LEU A 1 90 ? -4.136 10.068 14.325 1.00 96.81 90 LEU A N 1
ATOM 722 C CA . LEU A 1 90 ? -2.991 9.304 14.814 1.00 96.81 90 LEU A CA 1
ATOM 723 C C . LEU A 1 90 ? -1.829 10.230 15.181 1.00 96.81 90 LEU A C 1
ATOM 725 O O . LEU A 1 90 ? -1.706 11.348 14.669 1.00 96.81 90 LEU A O 1
ATOM 729 N N . GLU A 1 91 ? -0.944 9.737 16.041 1.00 96.75 91 GLU A N 1
ATOM 730 C CA . GLU A 1 91 ? 0.285 10.439 16.400 1.00 96.75 91 GLU A CA 1
ATOM 731 C C . GLU A 1 91 ? 1.323 10.348 15.276 1.00 96.75 91 GLU A C 1
ATOM 733 O O . GLU A 1 91 ? 1.415 9.341 14.568 1.00 96.75 91 GLU A O 1
ATOM 738 N N . TRP A 1 92 ? 2.114 11.414 15.122 1.00 96.19 92 TRP A N 1
ATOM 739 C CA . TRP A 1 92 ? 3.237 11.480 14.191 1.00 96.19 92 TRP A CA 1
ATOM 740 C C . TRP A 1 92 ? 4.513 11.932 14.922 1.00 96.19 92 TRP A C 1
ATOM 742 O O . TRP A 1 92 ? 4.465 12.961 15.603 1.00 96.19 92 TRP A O 1
ATOM 752 N N . PRO A 1 93 ? 5.669 11.274 14.711 1.00 95.31 93 PRO A N 1
ATOM 753 C CA . PRO A 1 93 ? 5.891 10.147 13.798 1.00 95.31 93 PRO A CA 1
ATOM 754 C C . PRO A 1 93 ? 5.240 8.846 14.286 1.00 95.31 93 PRO A C 1
ATOM 756 O O . PRO A 1 93 ? 4.898 8.718 15.457 1.00 95.31 93 PRO A O 1
ATOM 759 N N . CYS A 1 94 ? 5.065 7.891 13.370 1.00 94.31 94 CYS A N 1
ATOM 760 C CA . CYS A 1 94 ? 4.651 6.536 13.726 1.00 94.31 94 CYS A CA 1
ATOM 761 C C . CYS A 1 94 ? 5.659 5.930 14.730 1.00 94.31 94 CYS A C 1
ATOM 763 O O . CYS A 1 94 ? 6.867 6.063 14.501 1.00 94.31 94 CYS A O 1
ATOM 765 N N . PRO A 1 95 ? 5.199 5.276 15.815 1.00 96.19 95 PRO A N 1
ATOM 766 C CA . PRO A 1 95 ? 6.076 4.577 16.754 1.00 96.19 95 PRO A CA 1
ATOM 767 C C . PRO A 1 95 ? 6.996 3.571 16.052 1.00 96.19 95 PRO A C 1
ATOM 769 O O . PRO A 1 95 ? 6.570 2.878 15.124 1.00 96.19 95 PRO A O 1
ATOM 772 N N . SER A 1 96 ? 8.250 3.467 16.500 1.00 96.19 96 SER A N 1
ATOM 773 C CA . SER A 1 96 ? 9.279 2.620 15.876 1.00 96.19 96 SER A CA 1
ATOM 774 C C . SER A 1 96 ? 8.889 1.146 15.819 1.00 96.19 96 SER A C 1
ATOM 776 O O . SER A 1 96 ? 9.131 0.479 14.815 1.00 96.19 96 SER A O 1
ATOM 778 N N . GLU A 1 97 ? 8.239 0.645 16.866 1.00 96.94 97 GLU A N 1
ATOM 779 C CA . GLU A 1 97 ? 7.795 -0.744 16.978 1.00 96.94 97 GLU A CA 1
ATOM 780 C C . GLU A 1 97 ? 6.665 -1.051 15.988 1.00 96.94 97 GLU A C 1
ATOM 782 O O . GLU A 1 97 ? 6.569 -2.165 15.475 1.00 96.94 97 GLU A O 1
ATOM 787 N N . ILE A 1 98 ? 5.820 -0.060 15.690 1.00 97.50 98 ILE A N 1
ATOM 788 C CA . ILE A 1 98 ? 4.767 -0.171 14.676 1.00 97.50 98 ILE A CA 1
ATOM 789 C C . ILE A 1 98 ? 5.387 -0.107 13.277 1.00 97.50 98 ILE A C 1
ATOM 791 O O . ILE A 1 98 ? 5.032 -0.916 12.423 1.00 97.50 98 ILE A O 1
ATOM 795 N N . CYS A 1 99 ? 6.353 0.790 13.043 1.00 97.06 99 CYS A N 1
ATOM 796 C CA . CYS A 1 99 ? 7.075 0.871 11.768 1.00 97.06 99 CYS A CA 1
ATOM 797 C C . CYS A 1 99 ? 7.742 -0.462 11.396 1.00 97.06 99 CYS A C 1
ATOM 799 O O . CYS A 1 99 ? 7.624 -0.897 10.254 1.00 97.06 99 CYS A O 1
ATOM 801 N N . ALA A 1 100 ? 8.390 -1.129 12.356 1.00 97.44 100 ALA A N 1
ATOM 802 C CA . ALA A 1 100 ? 9.033 -2.422 12.125 1.00 97.44 100 ALA A CA 1
ATOM 803 C C . ALA A 1 100 ? 8.024 -3.513 11.717 1.00 97.44 100 ALA A C 1
ATOM 805 O O . ALA A 1 100 ? 8.277 -4.282 10.791 1.00 97.44 100 ALA A O 1
ATOM 806 N N . GLN A 1 101 ? 6.851 -3.548 12.358 1.00 98.19 101 GLN A N 1
ATOM 807 C CA . GLN A 1 101 ? 5.781 -4.490 12.008 1.00 98.19 101 GLN A CA 1
ATOM 808 C C . GLN A 1 101 ? 5.179 -4.202 10.626 1.00 98.19 101 GLN A C 1
ATOM 810 O O . GLN A 1 101 ? 4.869 -5.129 9.879 1.00 98.19 101 GLN A O 1
ATOM 815 N N . ILE A 1 102 ? 5.029 -2.923 10.267 1.00 98.25 102 ILE A N 1
ATOM 816 C CA . ILE A 1 102 ? 4.587 -2.512 8.928 1.00 98.25 102 ILE A CA 1
ATOM 817 C C . ILE A 1 102 ? 5.567 -3.010 7.867 1.00 98.25 102 ILE A C 1
ATOM 819 O O . ILE A 1 102 ? 5.134 -3.608 6.884 1.00 98.25 102 ILE A O 1
ATOM 823 N N . GLU A 1 103 ? 6.868 -2.805 8.078 1.00 96.81 103 GLU A N 1
ATOM 824 C CA . GLU A 1 103 ? 7.910 -3.234 7.142 1.00 96.81 103 GLU A CA 1
ATOM 825 C C . GLU A 1 103 ? 7.910 -4.757 6.941 1.00 96.81 103 GLU A C 1
ATOM 827 O O . GLU A 1 103 ? 8.001 -5.234 5.808 1.00 96.81 103 GLU A O 1
ATOM 832 N N . GLU A 1 104 ? 7.746 -5.535 8.015 1.00 97.25 104 GLU A N 1
ATOM 833 C CA . GLU A 1 104 ? 7.646 -6.995 7.928 1.00 97.25 104 GLU A CA 1
ATOM 834 C C . GLU A 1 104 ? 6.442 -7.437 7.078 1.00 97.25 104 GLU A C 1
ATOM 836 O O . GLU A 1 104 ? 6.573 -8.286 6.185 1.00 97.25 104 GLU A O 1
ATOM 841 N N . ILE A 1 105 ? 5.270 -6.845 7.324 1.00 98.19 105 ILE A N 1
ATOM 842 C CA . ILE A 1 105 ? 4.036 -7.185 6.609 1.00 98.19 105 ILE A CA 1
ATOM 843 C C . ILE A 1 105 ? 4.121 -6.769 5.135 1.00 98.19 105 ILE A C 1
ATOM 845 O O . ILE A 1 105 ? 3.779 -7.589 4.276 1.00 98.19 105 ILE A O 1
ATOM 849 N N . ASP A 1 106 ? 4.598 -5.556 4.830 1.00 97.62 106 ASP A N 1
ATOM 850 C CA . ASP A 1 106 ? 4.784 -5.075 3.452 1.00 97.62 106 ASP A CA 1
ATOM 851 C C . ASP A 1 106 ? 5.750 -5.982 2.683 1.00 97.62 106 ASP A C 1
ATOM 853 O O . ASP A 1 106 ? 5.425 -6.478 1.602 1.00 97.62 106 ASP A O 1
ATOM 857 N N . HIS A 1 107 ? 6.909 -6.305 3.264 1.00 96.06 107 HIS A N 1
ATOM 858 C CA . HIS A 1 107 ? 7.880 -7.191 2.626 1.00 96.06 107 HIS A CA 1
ATOM 859 C C . HIS A 1 107 ? 7.300 -8.567 2.306 1.00 96.06 107 HIS A C 1
ATOM 861 O O . HIS A 1 107 ? 7.541 -9.111 1.220 1.00 96.06 107 HIS A O 1
ATOM 867 N N . ARG A 1 108 ? 6.495 -9.118 3.214 1.00 97.69 108 ARG A N 1
ATOM 868 C CA . ARG A 1 108 ? 5.847 -10.410 3.004 1.00 97.69 108 ARG A CA 1
ATOM 869 C C . ARG A 1 108 ? 4.724 -10.350 1.966 1.00 97.69 108 ARG A C 1
ATOM 871 O O . ARG A 1 108 ? 4.572 -11.284 1.172 1.00 97.69 108 ARG A O 1
ATOM 878 N N . LEU A 1 109 ? 3.969 -9.253 1.908 1.00 97.62 109 LEU A N 1
ATOM 879 C CA . LEU A 1 109 ? 2.975 -9.027 0.856 1.00 97.62 109 LEU A CA 1
ATOM 880 C C . LEU A 1 109 ? 3.620 -8.819 -0.508 1.00 97.62 109 LEU A C 1
ATOM 882 O O . LEU A 1 109 ? 3.182 -9.445 -1.465 1.00 97.62 109 LEU A O 1
ATOM 886 N N . LYS A 1 110 ? 4.714 -8.064 -0.596 1.00 95.94 110 LYS A N 1
ATOM 887 C CA . LYS A 1 110 ? 5.509 -7.914 -1.821 1.00 95.94 110 LYS A CA 1
ATOM 888 C C . LYS A 1 110 ? 5.967 -9.271 -2.367 1.00 95.94 110 LYS A C 1
ATOM 890 O O . LYS A 1 110 ? 5.857 -9.521 -3.565 1.00 95.94 110 LYS A O 1
ATOM 895 N N . ALA A 1 111 ? 6.424 -10.181 -1.503 1.00 96.19 111 ALA A N 1
ATOM 896 C CA . ALA A 1 111 ? 6.749 -11.552 -1.907 1.00 96.19 111 ALA A CA 1
ATOM 897 C C . ALA A 1 111 ? 5.518 -12.334 -2.411 1.00 96.19 111 ALA A C 1
ATOM 899 O O . ALA A 1 111 ? 5.614 -13.096 -3.373 1.00 96.19 111 ALA A O 1
ATOM 900 N N . THR A 1 112 ? 4.358 -12.127 -1.786 1.00 97.81 112 THR A N 1
ATOM 901 C CA . THR A 1 112 ? 3.086 -12.773 -2.159 1.00 97.81 112 THR A CA 1
ATOM 902 C C . THR A 1 112 ? 2.580 -12.274 -3.515 1.00 97.81 112 THR A C 1
ATOM 904 O O . THR A 1 112 ? 2.283 -13.074 -4.396 1.00 97.81 112 THR A O 1
ATOM 907 N N . GLU A 1 113 ? 2.575 -10.958 -3.727 1.00 96.88 113 GLU A N 1
ATOM 908 C CA . GLU A 1 113 ? 2.225 -10.318 -4.999 1.00 96.88 113 GLU A CA 1
ATOM 909 C C . GLU A 1 113 ? 3.118 -10.808 -6.137 1.00 96.88 113 GLU A C 1
ATOM 911 O O . GLU A 1 113 ? 2.621 -11.152 -7.207 1.00 96.88 113 GLU A O 1
ATOM 916 N N . TYR A 1 114 ? 4.431 -10.882 -5.896 1.00 95.56 114 TYR A N 1
ATOM 917 C CA . TYR A 1 114 ? 5.389 -11.363 -6.889 1.00 95.56 114 TYR A CA 1
ATOM 918 C C . TYR A 1 114 ? 5.132 -12.813 -7.316 1.00 95.56 114 TYR A C 1
ATOM 920 O O . TYR A 1 114 ? 5.303 -13.160 -8.487 1.00 95.56 114 TYR A O 1
ATOM 928 N N . ARG A 1 115 ? 4.722 -13.667 -6.369 1.00 95.62 115 ARG A N 1
ATOM 929 C CA . ARG A 1 115 ? 4.374 -15.065 -6.644 1.00 95.62 115 ARG A CA 1
ATOM 930 C C . ARG A 1 115 ? 3.083 -15.178 -7.457 1.00 95.62 115 ARG A C 1
ATOM 932 O O . ARG A 1 115 ? 3.031 -15.994 -8.371 1.00 95.62 115 ARG A O 1
ATOM 939 N N . ASP A 1 116 ? 2.066 -14.389 -7.113 1.00 96.81 116 ASP A N 1
ATOM 940 C CA . ASP A 1 116 ? 0.686 -14.673 -7.528 1.00 96.81 116 ASP A CA 1
ATOM 941 C C . ASP A 1 116 ? 0.150 -13.783 -8.644 1.00 96.81 116 ASP A C 1
ATOM 943 O O . ASP A 1 116 ? -0.700 -14.233 -9.415 1.00 96.81 116 ASP A O 1
ATOM 947 N N . ALA A 1 117 ? 0.607 -12.532 -8.709 1.00 95.62 117 ALA A N 1
ATOM 948 C CA . ALA A 1 117 ? -0.045 -11.482 -9.487 1.00 95.62 117 ALA A CA 1
ATOM 949 C C . ALA A 1 117 ? 0.898 -10.682 -10.397 1.00 95.62 117 ALA A C 1
ATOM 951 O O . ALA A 1 117 ? 0.417 -9.914 -11.227 1.00 95.62 117 ALA A O 1
ATOM 952 N N . VAL A 1 118 ? 2.218 -10.831 -10.255 1.00 95.25 118 VAL A N 1
ATOM 953 C CA . VAL A 1 118 ? 3.201 -10.140 -11.103 1.00 95.25 118 VAL A CA 1
ATOM 954 C C . VAL A 1 118 ? 3.498 -10.944 -12.365 1.00 95.25 118 VAL A C 1
ATOM 956 O O . VAL A 1 118 ? 3.855 -12.120 -12.297 1.00 95.25 118 VAL A O 1
ATOM 959 N N . ASP A 1 119 ? 3.460 -10.281 -13.521 1.00 92.25 119 ASP A N 1
ATOM 960 C CA . ASP A 1 119 ? 4.018 -10.827 -14.757 1.00 92.25 119 ASP A CA 1
ATOM 961 C C . ASP A 1 119 ? 5.559 -10.822 -14.702 1.00 92.25 119 ASP A C 1
ATOM 963 O O . ASP A 1 119 ? 6.235 -9.810 -14.923 1.00 92.25 119 ASP A O 1
ATOM 967 N N . GLN A 1 120 ? 6.136 -11.988 -14.414 1.00 88.56 120 GLN A N 1
ATOM 968 C CA . GLN A 1 120 ? 7.585 -12.177 -14.303 1.00 88.56 120 GLN A CA 1
ATOM 969 C C . GLN A 1 120 ? 8.316 -12.076 -15.655 1.00 88.56 120 GLN A C 1
ATOM 971 O O . GLN A 1 120 ? 9.539 -11.932 -15.682 1.00 88.56 120 GLN A O 1
ATOM 976 N N . LEU A 1 121 ? 7.603 -12.109 -16.790 1.00 87.38 121 LEU A N 1
ATOM 977 C CA . LEU A 1 121 ? 8.199 -11.813 -18.097 1.00 87.38 121 LEU A CA 1
ATOM 978 C C . LEU A 1 121 ? 8.437 -10.312 -18.282 1.00 87.38 121 LEU A C 1
ATOM 980 O O . LEU A 1 121 ? 9.312 -9.943 -19.074 1.00 87.38 121 LEU A O 1
ATOM 984 N N . VAL A 1 122 ? 7.691 -9.471 -17.558 1.00 86.06 122 VAL A N 1
ATOM 985 C CA . VAL A 1 122 ? 7.867 -8.014 -17.508 1.00 86.06 122 VAL A CA 1
ATOM 986 C C . VAL A 1 122 ? 8.891 -7.636 -16.433 1.00 86.06 122 VAL A C 1
ATOM 988 O O . VAL A 1 122 ? 9.789 -6.838 -16.698 1.00 86.06 122 VAL A O 1
ATOM 991 N N . VAL A 1 123 ? 8.821 -8.247 -15.245 1.00 85.62 123 VAL A N 1
ATOM 992 C CA . VAL A 1 123 ? 9.736 -7.979 -14.119 1.00 85.62 123 VAL A CA 1
ATOM 993 C C . VAL A 1 123 ? 10.850 -9.032 -14.061 1.00 85.62 123 VAL A C 1
ATOM 995 O O . VAL A 1 123 ? 10.787 -9.988 -13.288 1.00 85.62 123 VAL A O 1
ATOM 998 N N . ARG A 1 124 ? 11.881 -8.865 -14.901 1.00 75.38 124 ARG A N 1
ATOM 999 C CA . ARG A 1 124 ? 12.956 -9.867 -15.077 1.00 75.38 124 ARG A CA 1
ATOM 1000 C C . ARG A 1 124 ? 14.113 -9.741 -14.088 1.00 75.38 124 ARG A C 1
ATOM 1002 O O . ARG A 1 124 ? 14.580 -10.750 -13.567 1.00 75.38 124 ARG A O 1
ATOM 1009 N N . ASP A 1 125 ? 14.549 -8.513 -13.819 1.00 82.06 125 ASP A N 1
ATOM 1010 C CA . ASP A 1 125 ? 15.816 -8.242 -13.115 1.00 82.06 125 ASP A CA 1
ATOM 1011 C C . ASP A 1 125 ? 15.639 -7.954 -11.620 1.00 82.06 125 ASP A C 1
ATOM 1013 O O . ASP A 1 125 ? 16.588 -7.604 -10.920 1.00 82.06 125 ASP A O 1
ATOM 1017 N N . PHE A 1 126 ? 14.415 -8.090 -11.114 1.00 84.00 126 PHE A N 1
ATOM 1018 C CA . PHE A 1 126 ? 14.116 -7.899 -9.706 1.00 84.00 126 PHE A CA 1
ATOM 1019 C C . PHE A 1 126 ? 13.278 -9.054 -9.178 1.00 84.00 126 PHE A C 1
ATOM 1021 O O . PHE A 1 126 ? 12.258 -9.432 -9.754 1.00 84.00 126 PHE A O 1
ATOM 1028 N N . ARG A 1 127 ? 13.717 -9.584 -8.040 1.00 84.44 127 ARG A N 1
ATOM 1029 C CA . ARG A 1 127 ? 12.977 -10.536 -7.225 1.00 84.44 127 ARG A CA 1
ATOM 1030 C C . ARG A 1 127 ? 12.932 -9.986 -5.805 1.00 84.44 127 ARG A C 1
ATOM 1032 O O . ARG A 1 127 ? 13.957 -9.473 -5.345 1.00 84.44 127 ARG A O 1
ATOM 1039 N N . PRO A 1 128 ? 11.793 -10.090 -5.100 1.00 82.75 128 PRO A N 1
ATOM 1040 C CA . PRO A 1 128 ? 11.801 -9.984 -3.648 1.00 82.75 128 PRO A CA 1
ATOM 1041 C C . PRO A 1 128 ? 12.892 -10.906 -3.091 1.00 82.75 128 PRO A C 1
ATOM 1043 O O . PRO A 1 128 ? 13.152 -11.958 -3.676 1.00 82.75 128 PRO A O 1
ATOM 1046 N N . GLY A 1 129 ? 13.555 -10.488 -2.011 1.00 81.75 129 GLY A N 1
ATOM 1047 C CA . GLY A 1 129 ? 14.599 -11.286 -1.364 1.00 81.75 129 GLY A CA 1
ATOM 1048 C C . GLY A 1 129 ? 14.070 -12.608 -0.790 1.00 81.75 129 GLY A C 1
ATOM 1049 O O . GLY A 1 129 ? 13.050 -13.141 -1.209 1.00 81.75 129 GLY A O 1
ATOM 1050 N N . GLU A 1 130 ? 14.735 -13.139 0.230 1.00 87.38 130 GLU A N 1
ATOM 1051 C CA . GLU A 1 130 ? 14.407 -14.459 0.802 1.00 87.38 130 GLU A CA 1
ATOM 1052 C C . GLU A 1 130 ? 13.109 -14.496 1.639 1.00 87.38 130 GLU A C 1
ATOM 1054 O O . GLU A 1 130 ? 12.785 -15.513 2.255 1.00 87.38 130 GLU A O 1
ATOM 1059 N N . THR A 1 131 ? 12.339 -13.404 1.672 1.00 93.38 131 THR A N 1
ATOM 1060 C CA . THR A 1 131 ? 11.070 -13.325 2.401 1.00 93.38 131 THR A CA 1
ATOM 1061 C C . THR A 1 131 ? 10.064 -14.332 1.846 1.00 93.38 131 THR A C 1
ATOM 1063 O O . THR A 1 131 ? 9.672 -14.271 0.681 1.00 93.38 131 THR A O 1
ATOM 1066 N N . GLN A 1 132 ? 9.599 -15.247 2.698 1.00 95.00 132 GLN A N 1
ATOM 1067 C CA . GLN A 1 132 ? 8.598 -16.234 2.302 1.00 95.00 132 GLN A CA 1
ATOM 1068 C C . GLN A 1 132 ? 7.211 -15.592 2.168 1.00 95.00 132 GLN A C 1
ATOM 1070 O O . GLN A 1 132 ? 6.763 -14.943 3.114 1.00 95.00 132 GLN A O 1
ATOM 1075 N N . PRO A 1 133 ? 6.490 -15.806 1.053 1.00 97.44 133 PRO A N 1
ATOM 1076 C CA . PRO A 1 133 ? 5.148 -15.261 0.869 1.00 97.44 133 PRO A CA 1
ATOM 1077 C C . PRO A 1 133 ? 4.147 -15.825 1.891 1.00 97.44 133 PRO A C 1
ATOM 1079 O O . PRO A 1 133 ? 4.391 -16.829 2.569 1.00 97.44 133 PRO A O 1
ATOM 1082 N N . TYR A 1 134 ? 2.986 -15.185 2.004 1.00 97.62 134 TYR A N 1
ATOM 1083 C CA . TYR A 1 134 ? 1.849 -15.763 2.718 1.00 97.62 134 TYR A CA 1
ATOM 1084 C C . TYR A 1 134 ? 1.356 -17.035 2.007 1.00 97.62 134 TYR A C 1
ATOM 1086 O O . TYR A 1 134 ? 1.455 -17.125 0.780 1.00 97.62 134 TYR A O 1
ATOM 1094 N N . PRO A 1 135 ? 0.867 -18.052 2.739 1.00 96.81 135 PRO A N 1
ATOM 1095 C CA . PRO A 1 135 ? 0.443 -19.311 2.127 1.00 96.81 135 PRO A CA 1
ATOM 1096 C C . PRO A 1 135 ? -0.812 -19.150 1.259 1.00 96.81 135 PRO A C 1
ATOM 1098 O O . PRO A 1 135 ? -0.987 -19.903 0.304 1.00 96.81 135 PRO A O 1
ATOM 1101 N N . GLU A 1 136 ? -1.668 -18.173 1.558 1.00 96.31 136 GLU A N 1
ATOM 1102 C CA . GLU A 1 136 ? -2.867 -17.892 0.775 1.00 96.31 136 GLU A CA 1
ATOM 1103 C C . GLU A 1 136 ? -2.511 -17.297 -0.591 1.00 96.31 136 GLU A C 1
ATOM 1105 O O . GLU A 1 136 ? -1.594 -16.483 -0.707 1.00 96.31 136 GLU A O 1
ATOM 1110 N N . TYR A 1 137 ? -3.266 -17.685 -1.622 1.00 96.38 137 TYR A N 1
ATOM 1111 C CA . TYR A 1 137 ? -3.131 -17.128 -2.965 1.00 96.38 137 TYR A CA 1
ATOM 1112 C C . TYR A 1 137 ? -3.812 -15.755 -3.061 1.00 96.38 137 TYR A C 1
ATOM 1114 O O . TYR A 1 137 ? -4.973 -15.602 -2.666 1.00 96.38 137 TYR A O 1
ATOM 1122 N N . MET A 1 138 ? -3.111 -14.765 -3.610 1.00 97.25 138 MET A N 1
ATOM 1123 C CA . MET A 1 138 ? -3.614 -13.408 -3.794 1.00 97.25 138 MET A CA 1
ATOM 1124 C C . MET A 1 138 ? -4.234 -13.220 -5.180 1.00 97.25 138 MET A C 1
ATOM 1126 O O . MET A 1 138 ? -3.550 -13.231 -6.199 1.00 97.25 138 MET A O 1
ATOM 1130 N N . LEU A 1 139 ? -5.543 -12.960 -5.209 1.00 96.94 139 LEU A N 1
ATOM 1131 C CA . LEU A 1 139 ? -6.254 -12.563 -6.424 1.00 96.94 139 LEU A CA 1
ATOM 1132 C C . LEU A 1 139 ? -6.397 -11.037 -6.498 1.00 96.94 139 LEU A C 1
ATOM 1134 O O . LEU A 1 139 ? -6.928 -10.443 -5.550 1.00 96.94 139 LEU A O 1
ATOM 1138 N N . PRO A 1 140 ? -6.010 -10.402 -7.618 1.00 98.00 140 PRO A N 1
ATOM 1139 C CA . PRO A 1 140 ? -6.275 -8.990 -7.849 1.00 98.00 140 PRO A CA 1
ATOM 1140 C C . PRO A 1 140 ? -7.767 -8.654 -7.768 1.00 98.00 140 PRO A C 1
ATOM 1142 O O . PRO A 1 140 ? -8.634 -9.378 -8.267 1.00 98.00 140 PRO A O 1
ATOM 1145 N N . TRP A 1 141 ? -8.082 -7.538 -7.126 1.00 98.50 141 TRP A N 1
ATOM 1146 C CA . TRP A 1 141 ? -9.429 -6.991 -7.056 1.00 98.50 141 TRP A CA 1
ATOM 1147 C C . TRP A 1 141 ? -9.687 -6.013 -8.196 1.00 98.50 141 TRP A C 1
ATOM 1149 O O . TRP A 1 141 ? -8.787 -5.334 -8.682 1.00 98.50 141 TRP A O 1
ATOM 1159 N N . SER A 1 142 ? -10.961 -5.860 -8.566 1.00 98.38 142 SER A N 1
ATOM 1160 C CA . SER A 1 142 ? -11.356 -4.706 -9.370 1.00 98.38 142 SER A CA 1
ATOM 1161 C C . SER A 1 142 ? -11.122 -3.402 -8.588 1.00 98.38 142 SER A C 1
ATOM 1163 O O . SER A 1 142 ? -11.275 -3.392 -7.358 1.00 98.38 142 SER A O 1
ATOM 1165 N N . PRO A 1 143 ? -10.847 -2.274 -9.271 1.00 98.19 143 PRO A N 1
ATOM 1166 C CA . PRO A 1 143 ? -10.714 -0.969 -8.624 1.00 98.19 143 PRO A CA 1
ATOM 1167 C C . PRO A 1 143 ? -11.895 -0.612 -7.714 1.00 98.19 143 PRO A C 1
ATOM 1169 O O . PRO A 1 143 ? -11.712 -0.111 -6.611 1.00 98.19 143 PRO A O 1
ATOM 1172 N N . GLN A 1 144 ? -13.126 -0.927 -8.128 1.00 98.56 144 GLN A N 1
ATOM 1173 C CA . GLN A 1 144 ? -14.332 -0.647 -7.343 1.00 98.56 144 GLN A CA 1
ATOM 1174 C C . GLN A 1 144 ? -14.347 -1.436 -6.029 1.00 98.56 144 GLN A C 1
ATOM 1176 O O . GLN A 1 144 ? -14.738 -0.904 -4.987 1.00 98.56 144 GLN A O 1
ATOM 1181 N N . LYS A 1 145 ? -13.902 -2.699 -6.064 1.00 98.69 145 LYS A N 1
ATOM 1182 C CA . LYS A 1 145 ? -13.793 -3.523 -4.861 1.00 98.69 145 LYS A CA 1
ATOM 1183 C C . LYS A 1 145 ? -12.681 -3.000 -3.953 1.00 98.69 145 LYS A C 1
ATOM 1185 O O . LYS A 1 145 ? -12.934 -2.843 -2.764 1.00 98.69 145 LYS A O 1
ATOM 1190 N N . ALA A 1 146 ? -11.507 -2.679 -4.496 1.00 98.75 146 ALA A N 1
ATOM 1191 C CA . ALA A 1 146 ? -10.398 -2.131 -3.716 1.00 98.75 146 ALA A CA 1
ATOM 1192 C C . ALA A 1 146 ? -10.757 -0.800 -3.039 1.00 98.75 146 ALA A C 1
ATOM 1194 O O . ALA A 1 146 ? -10.511 -0.641 -1.848 1.00 98.75 146 ALA A O 1
ATOM 1195 N N .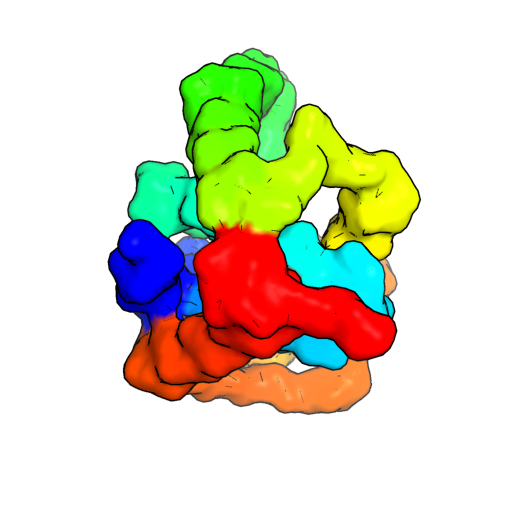 GLU A 1 147 ? -11.430 0.107 -3.751 1.00 98.69 147 GLU A N 1
ATOM 1196 C CA . GLU A 1 147 ? -11.943 1.365 -3.192 1.00 98.69 147 GLU A CA 1
ATOM 1197 C C . GLU A 1 147 ? -12.912 1.113 -2.026 1.00 98.69 147 GLU A C 1
ATOM 1199 O O . GLU A 1 147 ? -12.765 1.693 -0.949 1.00 98.69 147 GLU A O 1
ATOM 1204 N N . THR A 1 148 ? -13.879 0.210 -2.227 1.00 98.69 148 THR A N 1
ATOM 1205 C CA . THR A 1 148 ? -14.891 -0.132 -1.217 1.00 98.69 148 THR A CA 1
ATOM 1206 C C . THR A 1 148 ? -14.258 -0.747 0.030 1.00 98.69 148 THR A C 1
ATOM 1208 O O . THR A 1 148 ? -14.570 -0.340 1.146 1.00 98.69 148 THR A O 1
ATOM 1211 N N . GLN A 1 149 ? -13.357 -1.716 -0.148 1.00 98.75 149 GLN A N 1
ATOM 1212 C CA . GLN A 1 149 ? -12.703 -2.412 0.960 1.00 98.75 149 GLN A CA 1
ATOM 1213 C C . GLN A 1 149 ? -11.736 -1.497 1.717 1.00 98.75 149 GLN A C 1
ATOM 1215 O O . GLN A 1 149 ? -11.693 -1.538 2.944 1.00 98.75 149 GLN A O 1
ATOM 1220 N N . PHE A 1 150 ? -11.018 -0.616 1.015 1.00 98.69 150 PHE A N 1
ATOM 1221 C CA . PHE A 1 150 ? -10.172 0.385 1.661 1.00 98.69 150 PHE A CA 1
ATOM 1222 C C . PHE A 1 150 ? -10.997 1.308 2.557 1.00 98.69 150 PHE A C 1
ATOM 1224 O O . PHE A 1 150 ? -10.644 1.513 3.716 1.00 98.69 150 PHE A O 1
ATOM 1231 N N . MET A 1 151 ? -12.121 1.831 2.053 1.00 98.44 151 MET A N 1
ATOM 1232 C CA . MET A 1 151 ? -12.995 2.690 2.854 1.00 98.44 151 MET A CA 1
ATOM 1233 C C . MET A 1 151 ? -13.622 1.951 4.038 1.00 98.44 151 MET A C 1
ATOM 1235 O O . MET A 1 151 ? -13.726 2.538 5.110 1.00 98.44 151 MET A O 1
ATOM 1239 N N . ASP A 1 152 ? -13.982 0.676 3.882 1.00 98.38 152 ASP A N 1
ATOM 1240 C CA . ASP A 1 152 ? -14.469 -0.147 4.993 1.00 98.38 152 ASP A CA 1
ATOM 1241 C C . ASP A 1 152 ? -13.423 -0.260 6.118 1.00 98.38 152 ASP A C 1
ATOM 1243 O O . ASP A 1 152 ? -13.737 0.021 7.275 1.00 98.38 152 ASP A O 1
ATOM 1247 N N . ARG A 1 153 ? -12.159 -0.568 5.796 1.00 98.19 153 ARG A N 1
ATOM 1248 C CA . ARG A 1 153 ? -11.065 -0.602 6.789 1.00 98.19 153 ARG A CA 1
ATOM 1249 C C . ARG A 1 153 ? -10.786 0.779 7.372 1.00 98.19 153 ARG A C 1
ATOM 1251 O O . ARG A 1 153 ? -10.588 0.898 8.579 1.00 98.19 153 ARG A O 1
ATOM 1258 N N . ALA A 1 154 ? -10.820 1.821 6.544 1.00 97.69 154 ALA A N 1
ATOM 1259 C CA . ALA A 1 154 ? -10.593 3.189 6.991 1.00 97.69 154 ALA A CA 1
ATOM 1260 C C . ALA A 1 154 ? -11.641 3.616 8.024 1.00 97.69 154 ALA A C 1
ATOM 1262 O O . ALA A 1 154 ? -11.286 4.143 9.074 1.00 97.69 154 ALA A O 1
ATOM 1263 N N . THR A 1 155 ? -12.922 3.343 7.770 1.00 97.25 155 THR A N 1
ATOM 1264 C CA . THR A 1 155 ? -14.002 3.633 8.719 1.00 97.25 155 THR A CA 1
ATOM 1265 C C . THR A 1 155 ? -13.883 2.813 10.002 1.00 97.25 155 THR A C 1
ATOM 1267 O O . THR A 1 155 ? -14.164 3.336 11.074 1.00 97.25 155 THR A O 1
ATOM 1270 N N . ARG A 1 156 ? -13.445 1.550 9.924 1.00 97.19 156 ARG A N 1
ATOM 1271 C CA . ARG A 1 156 ? -13.284 0.694 11.111 1.00 97.19 156 ARG A CA 1
ATOM 1272 C C . ARG A 1 156 ? -12.108 1.096 11.996 1.00 97.19 156 ARG A C 1
ATOM 1274 O O . ARG A 1 156 ? -12.226 1.007 13.213 1.00 97.19 156 ARG A O 1
ATOM 1281 N N . TYR A 1 157 ? -10.986 1.500 11.400 1.00 97.38 157 TYR A N 1
ATOM 1282 C CA . TYR A 1 157 ? -9.714 1.601 12.121 1.00 97.38 157 TYR A CA 1
ATOM 1283 C C . TYR A 1 157 ? -9.142 3.014 12.228 1.00 97.38 157 TYR A C 1
ATOM 1285 O O . TYR A 1 157 ? -8.300 3.233 13.092 1.00 97.38 157 TYR A O 1
ATOM 1293 N N . LEU A 1 158 ? -9.553 3.992 11.413 1.00 96.69 158 LEU A N 1
ATOM 1294 C CA . LEU A 1 158 ? -9.029 5.357 11.551 1.00 96.69 158 LEU A CA 1
ATOM 1295 C C . LEU A 1 158 ? -9.815 6.143 12.617 1.00 96.69 158 LEU A C 1
ATOM 1297 O O . LEU A 1 158 ? -11.022 6.342 12.433 1.00 96.69 158 LEU A O 1
ATOM 1301 N N . PRO A 1 159 ? -9.150 6.669 13.668 1.00 95.94 159 PRO A N 1
ATOM 1302 C CA . PRO A 1 159 ? -9.802 7.441 14.730 1.00 95.94 159 PRO A CA 1
ATOM 1303 C C . PRO A 1 159 ? -10.703 8.577 14.237 1.00 95.94 159 PRO A C 1
ATOM 1305 O O . PRO A 1 159 ? -11.839 8.734 14.681 1.00 95.94 159 PRO A O 1
ATOM 1308 N N . ALA A 1 160 ? -10.240 9.343 13.249 1.00 95.25 160 ALA A N 1
ATOM 1309 C CA . ALA A 1 160 ? -10.985 10.479 12.706 1.00 95.25 160 ALA A CA 1
ATOM 1310 C C . ALA A 1 160 ? -12.291 10.101 11.981 1.00 95.25 160 ALA A C 1
ATOM 1312 O O . ALA A 1 160 ? -13.110 10.979 11.710 1.00 95.25 160 ALA A O 1
ATOM 1313 N N . LEU A 1 161 ? -12.492 8.824 11.639 1.00 93.69 161 LEU A N 1
ATOM 1314 C CA . LEU A 1 161 ? -13.709 8.326 10.989 1.00 93.69 161 LEU A CA 1
ATOM 1315 C C . LEU A 1 161 ? -14.649 7.598 11.961 1.00 93.69 161 LEU A C 1
ATOM 1317 O O . LEU A 1 161 ? -15.610 6.972 11.519 1.00 93.69 161 LEU A O 1
ATOM 1321 N N . GLY A 1 162 ? -14.390 7.695 13.269 1.00 86.94 162 GLY A N 1
ATOM 1322 C CA . GLY A 1 162 ? -15.126 6.961 14.298 1.00 86.94 162 GLY A CA 1
ATOM 1323 C C . GLY A 1 162 ? -14.621 5.533 14.504 1.00 86.94 162 GLY A C 1
ATOM 1324 O O . GLY A 1 162 ? -15.237 4.783 15.259 1.00 86.94 162 GLY A O 1
ATOM 1325 N N . GLY A 1 163 ? -13.514 5.164 13.852 1.00 80.44 163 GLY A N 1
ATOM 1326 C CA . GLY A 1 163 ? -12.786 3.944 14.158 1.00 80.44 163 GLY A CA 1
ATOM 1327 C C . GLY A 1 163 ? -12.121 4.045 15.527 1.00 80.44 163 GLY A C 1
ATOM 1328 O O . GLY A 1 163 ? -11.788 5.126 16.004 1.00 80.44 163 GLY A O 1
ATOM 1329 N N . GLY A 1 164 ? -11.921 2.915 16.180 1.00 67.75 164 GLY A N 1
ATOM 1330 C CA . GLY A 1 164 ? -11.234 2.845 17.459 1.00 67.75 164 GLY A CA 1
ATOM 1331 C C . GLY A 1 164 ? -10.635 1.464 17.611 1.00 67.75 164 GLY A C 1
ATOM 1332 O O . GLY A 1 164 ? -11.206 0.485 17.126 1.00 67.75 164 GLY A O 1
ATOM 1333 N N . ASN A 1 165 ? -9.479 1.391 18.263 1.00 54.59 165 ASN A N 1
ATOM 1334 C CA . ASN A 1 165 ? -8.989 0.122 18.777 1.00 54.59 165 ASN A CA 1
ATOM 1335 C C . ASN A 1 165 ? -10.094 -0.414 19.696 1.00 54.59 165 ASN A C 1
ATOM 1337 O O . ASN A 1 165 ? -10.484 0.283 20.634 1.00 54.59 165 ASN A O 1
ATOM 1341 N N . GLY A 1 166 ? -10.662 -1.573 19.353 1.00 44.00 166 GLY A N 1
ATOM 1342 C CA . GLY A 1 166 ? -11.536 -2.301 20.272 1.00 44.00 166 GLY A CA 1
ATOM 1343 C C . GLY A 1 166 ? -10.853 -2.541 21.611 1.00 44.00 166 GLY A C 1
ATOM 1344 O O . GLY A 1 166 ? -9.604 -2.638 21.622 1.00 44.00 166 GLY A O 1
#

Radius of gyration: 15.29 Å; chains: 1; bounding box: 38×36×38 Å

Foldseek 3Di:
DVLVLLLLQLPQAAPNNLFLATNLNLLLQLLVPDDQVLNQVSNLVCSLCSVVPHQDPVNLVVCVVVVNNVVCCVPRVVVRSVVVCVLLVHDPPDDPVSVVSSVLSSLQVQQLCVVATGDCVVVPPDHRPPRHHDPDHDDRDRSVVSSVSSVVSSCQRRVNNVHDRD